Protein AF-A0A920BJP7-F1 (afdb_monomer_lite)

Radius of gyration: 12.81 Å; chains: 1; bounding box: 26×20×37 Å

Secondary structure (DSSP, 8-state):
-HHHHHHHHHHHHTT-----EEE--GGG---HHHHHHHHHHHHHHHHHTT----EEE------

Foldseek 3Di:
DVVLLVVLVVCLVVPPPADAAEDEPVVVDPDPVVVVVVLVVVCVSCVVSVHDDHYDYDYDPPD

Structure (mmCIF, N/CA/C/O backbone):
data_AF-A0A920BJP7-F1
#
_entry.id   AF-A0A920BJP7-F1
#
loop_
_atom_site.group_PDB
_atom_site.id
_atom_site.type_symbol
_atom_site.label_atom_id
_atom_site.label_alt_id
_atom_site.label_comp_id
_atom_site.label_asym_id
_atom_site.label_entity_id
_atom_site.label_seq_id
_atom_site.pdbx_PDB_ins_code
_atom_site.Cartn_x
_atom_site.Cartn_y
_atom_site.Cartn_z
_atom_site.occupancy
_atom_site.B_iso_or_equiv
_atom_site.auth_seq_id
_atom_site.auth_comp_id
_atom_site.auth_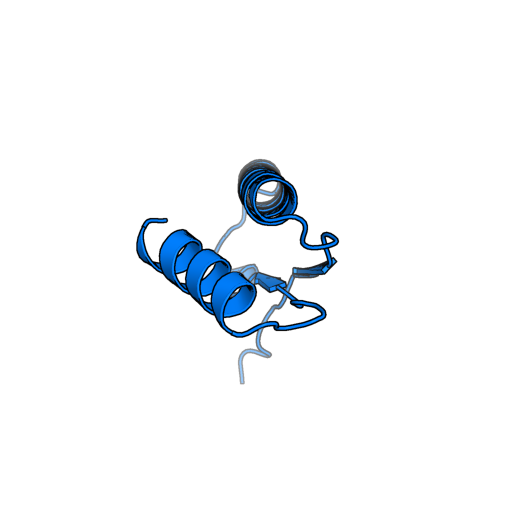asym_id
_atom_site.auth_atom_id
_atom_site.pdbx_PDB_model_num
ATOM 1 N N . MET A 1 1 ? 5.553 6.192 -1.981 1.00 83.38 1 MET A N 1
ATOM 2 C CA . MET A 1 1 ? 5.504 7.619 -2.410 1.00 83.38 1 MET A CA 1
ATOM 3 C C . MET A 1 1 ? 4.684 8.473 -1.435 1.00 83.38 1 MET A C 1
ATOM 5 O O . MET A 1 1 ? 3.790 7.914 -0.802 1.00 83.38 1 MET A O 1
ATOM 9 N N . PRO A 1 2 ? 4.929 9.799 -1.323 1.00 90.25 2 PRO A N 1
ATOM 10 C CA . PRO A 1 2 ? 4.233 10.678 -0.369 1.00 90.25 2 PRO A CA 1
ATOM 11 C C . PRO A 1 2 ? 2.704 10.688 -0.524 1.00 90.25 2 PRO A C 1
ATOM 13 O O . PRO A 1 2 ? 1.988 10.487 0.450 1.00 90.25 2 PRO A O 1
ATOM 16 N N . GLN A 1 3 ? 2.207 10.812 -1.759 1.00 94.94 3 GLN A N 1
ATOM 17 C CA . GLN A 1 3 ? 0.765 10.821 -2.049 1.00 94.94 3 GLN A CA 1
ATOM 18 C C . GLN A 1 3 ? 0.096 9.473 -1.751 1.00 94.94 3 GLN A C 1
ATOM 20 O O . GLN A 1 3 ? -1.017 9.430 -1.244 1.00 94.94 3 GLN A O 1
ATOM 25 N N . THR A 1 4 ? 0.767 8.351 -2.034 1.00 94.75 4 THR A N 1
ATOM 26 C CA . THR A 1 4 ? 0.237 7.011 -1.726 1.00 94.75 4 THR A CA 1
ATOM 27 C C . THR A 1 4 ? 0.001 6.850 -0.228 1.00 94.75 4 THR A C 1
ATOM 29 O O . THR A 1 4 ? -1.049 6.363 0.175 1.00 94.75 4 THR A O 1
ATOM 32 N N . ARG A 1 5 ? 0.947 7.316 0.594 1.00 94.62 5 ARG A N 1
ATOM 33 C CA . ARG A 1 5 ? 0.823 7.297 2.054 1.00 94.62 5 ARG A CA 1
ATOM 34 C C . ARG A 1 5 ? -0.331 8.174 2.533 1.00 94.62 5 ARG A C 1
ATOM 36 O O . ARG A 1 5 ? -1.123 7.730 3.354 1.00 94.62 5 ARG A O 1
ATOM 43 N N . GLU A 1 6 ? -0.456 9.382 1.990 1.00 96.31 6 GLU A N 1
ATOM 44 C CA . GLU A 1 6 ? -1.556 10.292 2.324 1.00 96.31 6 GLU A CA 1
ATOM 45 C C . GLU A 1 6 ? -2.926 9.685 1.988 1.00 96.31 6 GLU A C 1
ATOM 47 O O . GLU A 1 6 ? -3.825 9.702 2.825 1.00 96.31 6 GLU A O 1
ATOM 52 N N . HIS A 1 7 ? -3.083 9.060 0.818 1.00 95.56 7 HIS A N 1
ATOM 53 C CA . HIS A 1 7 ? -4.339 8.401 0.452 1.00 95.56 7 HIS A CA 1
ATOM 54 C C . HIS A 1 7 ? -4.692 7.231 1.380 1.00 95.56 7 HIS A C 1
ATOM 56 O O . HIS A 1 7 ? -5.854 7.098 1.763 1.00 95.56 7 HIS A O 1
ATOM 62 N N . VAL A 1 8 ? -3.715 6.401 1.764 1.00 95.44 8 VAL A N 1
ATOM 63 C CA . VAL A 1 8 ? -3.943 5.288 2.704 1.00 95.44 8 VAL A CA 1
ATOM 64 C C . VAL A 1 8 ? -4.310 5.822 4.094 1.00 95.44 8 VAL A C 1
ATOM 66 O O . VAL A 1 8 ? -5.267 5.342 4.704 1.00 95.44 8 VAL A O 1
ATOM 69 N N . LEU A 1 9 ? -3.629 6.872 4.562 1.00 95.25 9 LEU A N 1
ATOM 70 C CA . LEU A 1 9 ? -3.942 7.542 5.824 1.00 95.25 9 LEU A CA 1
ATOM 71 C C . LEU A 1 9 ? -5.370 8.110 5.828 1.00 95.25 9 LEU A C 1
ATOM 73 O O . LEU A 1 9 ? -6.127 7.869 6.769 1.00 95.25 9 LEU A O 1
ATOM 77 N N . LEU A 1 10 ? -5.762 8.831 4.775 1.00 96.81 10 LEU A N 1
ATOM 78 C CA . LEU A 1 10 ? -7.111 9.385 4.649 1.00 96.81 10 LEU A CA 1
ATOM 79 C C . LEU A 1 10 ? -8.166 8.276 4.580 1.00 96.81 10 LEU A C 1
ATOM 81 O O . LEU A 1 10 ? -9.188 8.367 5.257 1.00 96.81 10 LEU A O 1
ATOM 85 N N . ALA A 1 11 ? -7.908 7.199 3.830 1.00 96.38 11 ALA A N 1
ATOM 86 C CA . ALA A 1 11 ? -8.795 6.040 3.762 1.00 96.38 11 ALA A CA 1
ATOM 87 C C . ALA A 1 11 ? -9.014 5.406 5.145 1.00 96.38 11 ALA A C 1
ATOM 89 O O . ALA A 1 11 ? -10.136 5.020 5.480 1.00 96.38 11 ALA A O 1
ATOM 90 N N . ARG A 1 12 ? -7.972 5.354 5.983 1.00 94.12 12 ARG A N 1
ATOM 91 C CA . ARG A 1 12 ? -8.094 4.893 7.369 1.00 94.12 12 ARG A CA 1
ATOM 92 C C . ARG A 1 12 ? -8.937 5.850 8.212 1.00 94.12 12 ARG A C 1
ATOM 94 O O . ARG A 1 12 ? -9.833 5.397 8.919 1.00 94.12 12 ARG A O 1
ATOM 101 N N . GLN A 1 13 ? -8.691 7.157 8.108 1.00 95.88 13 GLN A N 1
ATOM 102 C CA . GLN A 1 13 ? -9.413 8.186 8.868 1.00 95.88 13 GLN A CA 1
ATOM 103 C C . GLN A 1 13 ? -10.907 8.250 8.529 1.00 95.88 13 GLN A C 1
ATOM 105 O O . GLN A 1 13 ? -11.724 8.487 9.416 1.00 95.88 13 GLN A O 1
ATOM 110 N N . VAL A 1 14 ? -11.276 8.008 7.270 1.00 97.25 14 VAL A N 1
ATOM 111 C CA . VAL A 1 14 ? -12.679 7.995 6.824 1.00 97.25 14 VAL A CA 1
ATOM 112 C C . VAL A 1 14 ? -13.358 6.624 6.966 1.00 97.25 14 VAL A C 1
ATOM 114 O O . VAL A 1 14 ? -14.512 6.469 6.575 1.00 97.25 14 VAL A O 1
ATOM 117 N N . GLY A 1 15 ? -12.669 5.628 7.536 1.00 94.88 15 GLY A N 1
ATOM 118 C CA . GLY A 1 15 ? -13.249 4.322 7.859 1.00 94.88 15 GLY A CA 1
ATOM 119 C C . GLY A 1 15 ? -13.449 3.387 6.663 1.00 94.88 15 GLY A C 1
ATOM 120 O O . GLY A 1 15 ? -14.363 2.562 6.680 1.00 94.88 15 GLY A O 1
ATOM 121 N N . VAL A 1 16 ? -12.616 3.490 5.622 1.00 96.00 16 VAL A N 1
ATOM 122 C CA . VAL A 1 16 ? -12.641 2.541 4.498 1.00 96.00 16 VAL A CA 1
ATOM 123 C C . VAL A 1 16 ? -12.356 1.127 5.024 1.00 96.00 16 VAL A C 1
ATOM 125 O O . VAL A 1 16 ? -11.372 0.934 5.735 1.00 96.00 16 VAL A O 1
ATOM 128 N N . PRO A 1 17 ? -13.179 0.114 4.690 1.00 92.25 17 PRO A N 1
ATOM 129 C CA . PRO A 1 17 ? -13.028 -1.218 5.271 1.00 92.25 17 PRO A CA 1
ATOM 130 C C . PRO A 1 17 ? -11.911 -2.044 4.622 1.00 92.25 17 PRO A C 1
ATOM 132 O O . PRO A 1 17 ? -11.321 -2.892 5.286 1.00 92.25 17 PRO A O 1
ATOM 135 N N . LYS A 1 18 ? -11.662 -1.861 3.317 1.00 93.56 18 LYS A N 1
ATOM 136 C CA . LYS A 1 18 ? -10.678 -2.619 2.524 1.00 93.56 18 LYS A CA 1
ATOM 137 C C . LYS A 1 18 ? -10.189 -1.781 1.343 1.00 93.56 18 LYS A C 1
ATOM 139 O O . LYS A 1 18 ? -10.970 -1.021 0.775 1.00 93.56 18 LYS A O 1
ATOM 144 N N . ILE A 1 19 ? -8.934 -1.979 0.945 1.00 93.56 19 ILE A N 1
ATOM 145 C CA . ILE A 1 19 ? -8.314 -1.351 -0.228 1.00 93.56 19 ILE A CA 1
ATOM 146 C C . ILE A 1 19 ? -7.841 -2.457 -1.173 1.00 93.56 19 ILE A C 1
ATOM 148 O O . ILE A 1 19 ? -7.294 -3.462 -0.729 1.00 93.56 19 ILE A O 1
ATOM 152 N N . ILE A 1 20 ? -8.057 -2.266 -2.475 1.00 93.44 20 ILE A N 1
ATOM 153 C CA . ILE A 1 20 ? -7.453 -3.086 -3.530 1.00 93.44 20 ILE A CA 1
ATOM 154 C C . ILE A 1 20 ? -6.417 -2.216 -4.232 1.00 93.44 20 ILE A C 1
ATOM 156 O O . ILE A 1 20 ? -6.730 -1.102 -4.652 1.00 93.44 20 ILE A O 1
ATOM 160 N N . VAL A 1 21 ? -5.201 -2.729 -4.381 1.00 94.62 21 VAL A N 1
ATOM 161 C CA . VAL A 1 21 ? -4.128 -2.058 -5.114 1.00 94.62 21 VAL A CA 1
ATOM 162 C C . VAL A 1 21 ? -4.000 -2.680 -6.495 1.00 94.62 21 VAL A C 1
ATOM 164 O O . VAL A 1 21 ? -3.831 -3.891 -6.624 1.00 94.62 21 VAL A O 1
ATOM 167 N N . ALA A 1 22 ? -4.030 -1.840 -7.526 1.00 93.94 22 ALA A N 1
ATOM 168 C CA . ALA A 1 22 ? -3.654 -2.213 -8.882 1.00 93.94 22 ALA A CA 1
ATOM 169 C C . ALA A 1 22 ? -2.279 -1.612 -9.207 1.00 93.94 22 ALA A C 1
ATOM 171 O O . ALA A 1 22 ? -2.157 -0.392 -9.337 1.00 93.94 22 ALA A O 1
ATOM 172 N N . LEU A 1 23 ? -1.248 -2.452 -9.335 1.00 93.06 23 LEU A N 1
ATOM 173 C CA . LEU A 1 23 ? 0.047 -2.010 -9.853 1.00 93.06 23 LEU A CA 1
ATOM 174 C C . LEU A 1 23 ? -0.079 -1.821 -11.359 1.00 93.06 23 LEU A C 1
ATOM 176 O O . LEU A 1 23 ? -0.310 -2.785 -12.081 1.00 93.06 23 LEU A O 1
ATOM 180 N N . ASN A 1 24 ? 0.010 -0.576 -11.812 1.00 91.00 24 ASN A N 1
ATOM 181 C CA . ASN A 1 24 ? -0.176 -0.204 -13.211 1.00 91.00 24 ASN A CA 1
ATOM 182 C C . ASN A 1 24 ? 1.166 -0.130 -13.957 1.00 91.00 24 ASN A C 1
ATOM 184 O O . ASN A 1 24 ? 2.211 0.010 -13.326 1.00 91.00 24 ASN A O 1
ATOM 188 N N . LYS A 1 25 ? 1.113 -0.124 -15.296 1.00 89.31 25 LYS A N 1
ATOM 189 C CA . LYS A 1 25 ? 2.275 -0.004 -16.197 1.00 89.31 25 LYS A CA 1
ATOM 190 C C . LYS A 1 25 ? 3.322 -1.104 -16.003 1.00 89.31 25 LYS A C 1
ATOM 192 O O . LYS A 1 25 ? 4.509 -0.874 -16.212 1.00 89.31 25 LYS A O 1
ATOM 197 N N . VAL A 1 26 ? 2.882 -2.291 -15.587 1.00 90.56 26 VAL A N 1
ATOM 198 C CA . VAL A 1 26 ? 3.758 -3.459 -15.410 1.00 90.56 26 VAL A CA 1
ATOM 199 C C . VAL A 1 26 ? 4.420 -3.851 -16.738 1.00 90.56 26 VAL A C 1
ATOM 201 O O . VAL A 1 26 ? 5.531 -4.348 -16.741 1.00 90.56 26 VAL A O 1
ATOM 204 N N . ASP A 1 27 ? 3.786 -3.539 -17.871 1.00 89.25 27 ASP A N 1
ATOM 205 C CA . ASP A 1 27 ? 4.324 -3.706 -19.226 1.00 89.25 27 ASP A CA 1
ATOM 206 C C . ASP A 1 27 ? 5.522 -2.802 -19.555 1.00 89.25 27 ASP A C 1
ATOM 208 O O . ASP A 1 27 ? 6.230 -3.065 -20.519 1.00 89.25 27 ASP A O 1
ATOM 212 N N . MET A 1 28 ? 5.744 -1.730 -18.790 1.00 90.50 28 MET A N 1
ATOM 213 C CA . MET A 1 28 ? 6.872 -0.814 -18.994 1.00 90.50 28 MET A CA 1
ATOM 214 C C . MET A 1 28 ? 8.094 -1.170 -18.138 1.00 90.50 28 MET A C 1
ATOM 216 O O . MET A 1 28 ? 9.090 -0.446 -18.172 1.00 90.50 28 MET A O 1
ATOM 220 N N . VAL A 1 29 ? 7.999 -2.225 -17.326 1.00 89.38 29 VAL A N 1
ATOM 221 C CA . VAL A 1 29 ? 9.049 -2.665 -16.409 1.00 89.38 29 VAL A CA 1
ATOM 222 C C . VAL A 1 29 ? 9.405 -4.107 -16.751 1.00 89.38 29 VAL A C 1
ATOM 224 O O . VAL A 1 29 ? 8.648 -5.022 -16.449 1.00 89.38 29 VAL A O 1
ATOM 227 N N . ASP A 1 30 ? 10.569 -4.294 -17.372 1.00 89.44 30 ASP A N 1
A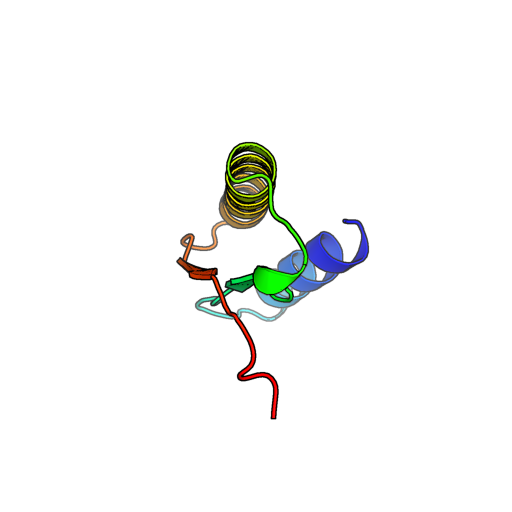TOM 228 C CA . ASP A 1 30 ? 11.059 -5.619 -17.779 1.00 89.44 30 ASP A CA 1
ATOM 229 C C . ASP A 1 30 ? 11.735 -6.392 -16.628 1.00 89.44 30 ASP A C 1
ATOM 231 O O . ASP A 1 30 ? 11.986 -7.591 -16.743 1.00 89.44 30 ASP A O 1
ATOM 235 N N . ASP A 1 31 ? 12.060 -5.703 -15.529 1.00 94.50 31 ASP A N 1
ATOM 236 C CA . ASP A 1 31 ? 12.741 -6.269 -14.364 1.00 94.50 31 ASP A CA 1
ATOM 237 C C . ASP A 1 31 ? 11.733 -6.738 -13.304 1.00 94.50 31 ASP A C 1
ATOM 239 O O . ASP A 1 31 ? 11.068 -5.940 -12.637 1.00 94.50 31 ASP A O 1
ATOM 243 N N . GLU A 1 32 ? 11.634 -8.056 -13.150 1.00 91.12 32 GLU A N 1
ATOM 244 C CA . GLU A 1 32 ? 10.747 -8.716 -12.193 1.00 91.12 32 GLU A CA 1
ATOM 245 C C . GLU A 1 32 ? 11.142 -8.435 -10.733 1.00 91.12 32 GLU A C 1
ATOM 247 O O . GLU A 1 32 ? 10.261 -8.244 -9.895 1.00 91.12 32 GLU A O 1
ATOM 252 N N . GLU A 1 33 ? 12.439 -8.319 -10.423 1.00 93.25 33 GLU A N 1
ATOM 253 C CA . GLU A 1 33 ? 12.902 -8.036 -9.056 1.00 93.25 33 GLU A CA 1
ATOM 254 C C . GLU A 1 33 ? 12.462 -6.634 -8.615 1.00 93.25 33 GLU A C 1
ATOM 256 O O . GLU A 1 33 ? 12.074 -6.414 -7.464 1.00 93.25 33 GLU A O 1
ATOM 261 N N . LEU A 1 34 ? 12.445 -5.679 -9.553 1.00 93.69 34 LEU A N 1
ATOM 262 C CA . LEU A 1 34 ? 11.943 -4.332 -9.296 1.00 93.69 34 LEU A CA 1
ATOM 263 C C . LEU A 1 34 ? 10.435 -4.331 -8.998 1.00 93.69 34 LEU A C 1
ATOM 265 O O . LEU A 1 34 ? 9.981 -3.592 -8.121 1.00 93.69 34 LEU A O 1
ATOM 269 N N . LEU A 1 35 ? 9.651 -5.153 -9.702 1.00 93.00 35 LEU A N 1
ATOM 270 C CA . LEU A 1 35 ? 8.213 -5.291 -9.452 1.00 93.00 35 LEU A CA 1
ATOM 271 C C . LEU A 1 35 ? 7.936 -5.905 -8.076 1.00 93.00 35 LEU A C 1
ATOM 273 O O . LEU A 1 35 ? 7.061 -5.418 -7.357 1.00 93.00 35 LEU A O 1
ATOM 277 N N . GLU A 1 36 ? 8.691 -6.934 -7.695 1.00 93.62 36 GLU A N 1
ATOM 278 C CA . GLU A 1 36 ? 8.599 -7.550 -6.370 1.00 93.62 36 GLU A CA 1
ATOM 279 C C . GLU A 1 36 ? 8.956 -6.560 -5.254 1.00 93.62 36 GLU A C 1
ATOM 281 O O . GLU A 1 36 ? 8.234 -6.478 -4.257 1.00 93.62 36 GLU A O 1
ATOM 286 N N . LEU A 1 37 ? 9.996 -5.742 -5.443 1.00 94.81 37 LEU A N 1
ATOM 287 C CA . LEU A 1 37 ? 10.374 -4.702 -4.484 1.00 94.81 37 LEU A CA 1
ATOM 288 C C . LEU A 1 37 ? 9.241 -3.689 -4.266 1.00 94.81 37 LEU A C 1
ATOM 290 O O . LEU A 1 37 ? 8.900 -3.364 -3.129 1.00 94.81 37 LEU A O 1
ATOM 294 N N . VAL A 1 38 ? 8.608 -3.226 -5.347 1.00 94.00 38 VAL A N 1
ATOM 295 C CA . VAL A 1 38 ? 7.469 -2.299 -5.260 1.00 94.00 38 VAL A CA 1
ATOM 296 C C . VAL A 1 38 ? 6.267 -2.960 -4.579 1.00 94.00 38 VAL A C 1
ATOM 298 O O . VAL A 1 38 ? 5.578 -2.314 -3.787 1.00 94.00 38 VAL A O 1
ATOM 301 N N . GLU A 1 39 ? 6.002 -4.242 -4.842 1.00 94.38 39 GLU A N 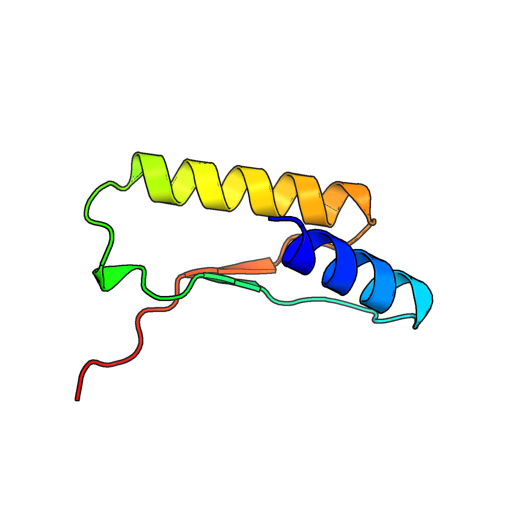1
ATOM 302 C CA . GLU A 1 39 ? 4.962 -4.981 -4.121 1.00 94.38 39 GLU A CA 1
ATOM 303 C C . GLU A 1 39 ? 5.237 -5.046 -2.620 1.00 94.38 39 GLU A C 1
ATOM 305 O O . GLU A 1 39 ? 4.311 -4.840 -1.833 1.00 94.38 39 GLU A O 1
ATOM 310 N N . MET A 1 40 ? 6.482 -5.308 -2.221 1.00 94.75 40 MET A N 1
ATOM 311 C CA . MET A 1 40 ? 6.880 -5.337 -0.815 1.00 94.75 40 MET A CA 1
ATOM 312 C C . MET A 1 40 ? 6.673 -3.977 -0.145 1.00 94.75 40 MET A C 1
ATOM 314 O O . MET A 1 40 ? 5.995 -3.916 0.880 1.00 94.75 40 MET A O 1
ATOM 318 N N . GLU A 1 41 ? 7.138 -2.884 -0.757 1.00 95.25 41 GLU A N 1
ATOM 319 C CA . GLU A 1 41 ? 6.939 -1.5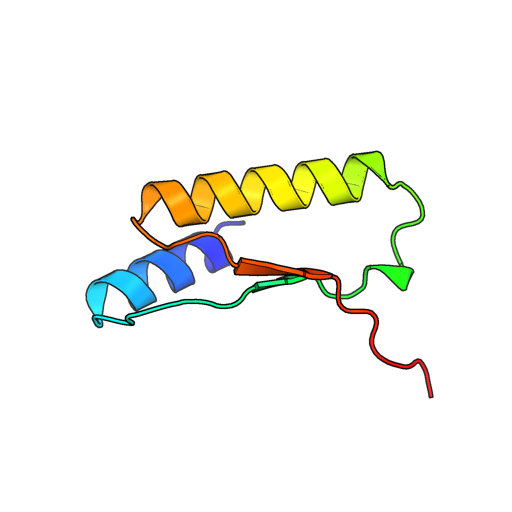29 -0.220 1.00 95.25 41 GLU A CA 1
ATOM 320 C C . GLU A 1 41 ? 5.452 -1.186 -0.034 1.00 95.25 41 GLU A C 1
ATOM 322 O O . GLU A 1 41 ? 5.058 -0.538 0.939 1.00 95.25 41 GLU A O 1
ATOM 327 N N . VAL A 1 42 ? 4.596 -1.617 -0.967 1.00 94.88 42 VAL A N 1
ATOM 328 C CA . VAL A 1 42 ? 3.151 -1.392 -0.862 1.00 94.88 42 VAL A CA 1
ATOM 329 C C . VAL A 1 42 ? 2.524 -2.246 0.239 1.00 94.88 42 VAL A C 1
ATOM 331 O O . VAL A 1 42 ? 1.630 -1.756 0.929 1.00 94.88 42 VAL A O 1
ATOM 334 N N . ARG A 1 43 ? 2.964 -3.496 0.428 1.00 95.19 43 ARG A N 1
ATOM 335 C CA . ARG A 1 43 ? 2.484 -4.338 1.538 1.00 95.19 43 ARG A CA 1
ATOM 336 C C . ARG A 1 43 ? 2.829 -3.715 2.878 1.00 95.19 43 ARG A C 1
ATOM 338 O O . ARG A 1 43 ? 1.927 -3.527 3.683 1.00 95.19 43 ARG A O 1
ATOM 345 N N . GLU A 1 44 ? 4.084 -3.316 3.064 1.00 95.12 44 GLU A N 1
ATOM 346 C CA . GLU A 1 44 ? 4.538 -2.660 4.292 1.00 95.12 44 GLU A CA 1
ATOM 347 C C . GLU A 1 44 ? 3.734 -1.386 4.579 1.00 95.12 44 GLU A C 1
ATOM 349 O O . GLU A 1 44 ? 3.314 -1.157 5.712 1.00 95.12 44 GLU A O 1
ATOM 354 N N . LEU A 1 45 ? 3.440 -0.590 3.544 1.00 95.00 45 LEU A N 1
ATOM 355 C CA . LEU A 1 45 ? 2.599 0.597 3.681 1.00 95.00 45 LEU A CA 1
ATOM 356 C C . LEU A 1 45 ? 1.160 0.264 4.102 1.00 95.00 45 LEU A C 1
ATOM 358 O O . LEU A 1 45 ? 0.581 0.991 4.903 1.00 95.00 45 LEU A O 1
ATOM 362 N N . LEU A 1 46 ? 0.543 -0.775 3.535 1.00 95.12 46 LEU A N 1
ATOM 363 C CA . LEU A 1 46 ? -0.820 -1.169 3.908 1.00 95.12 46 LEU A CA 1
ATOM 364 C C . LEU A 1 46 ? -0.867 -1.754 5.323 1.00 95.12 46 LEU A C 1
ATOM 366 O O . LEU A 1 46 ? -1.780 -1.415 6.080 1.00 95.12 46 LEU A O 1
ATOM 370 N N . ASP A 1 47 ? 0.130 -2.561 5.685 1.00 94.12 47 ASP A N 1
ATOM 3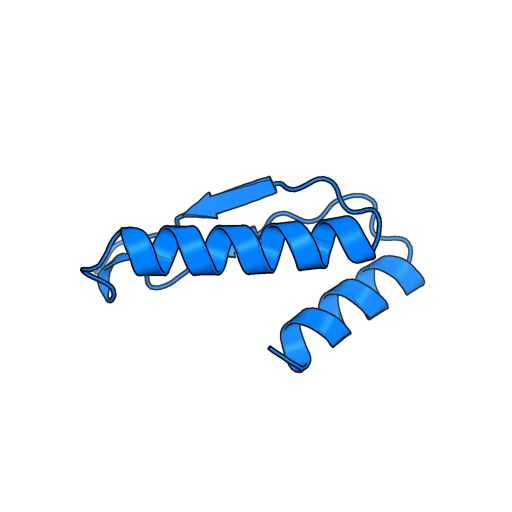71 C CA . ASP A 1 47 ? 0.265 -3.164 7.010 1.00 94.12 47 ASP A CA 1
ATOM 372 C C . ASP A 1 47 ? 0.455 -2.089 8.098 1.00 94.12 47 ASP A C 1
ATOM 374 O O . ASP A 1 47 ? -0.153 -2.190 9.162 1.00 94.12 47 ASP A O 1
ATOM 378 N N . GLU A 1 48 ? 1.198 -1.007 7.817 1.00 94.44 48 GLU A N 1
ATOM 379 C CA . GLU A 1 48 ? 1.361 0.150 8.720 1.00 94.44 48 GLU A CA 1
ATOM 380 C C . GLU A 1 48 ? 0.019 0.790 9.130 1.00 94.44 48 GLU A C 1
ATOM 382 O O . GLU A 1 48 ? -0.104 1.330 10.231 1.00 94.44 48 GLU A O 1
ATOM 387 N N . TYR A 1 49 ? -1.000 0.723 8.266 1.00 94.56 49 TYR A N 1
ATOM 388 C CA . TYR A 1 49 ? -2.316 1.333 8.492 1.00 94.56 49 TYR A CA 1
ATOM 389 C C . TYR A 1 49 ? -3.448 0.310 8.701 1.00 94.56 49 TYR A C 1
ATOM 391 O O . TYR A 1 49 ? -4.623 0.657 8.548 1.00 94.56 49 TYR A O 1
ATOM 399 N N . ASP A 1 50 ? -3.113 -0.927 9.084 1.00 92.81 50 ASP A N 1
ATOM 400 C CA . ASP A 1 50 ? -4.043 -2.039 9.343 1.00 92.81 50 ASP A CA 1
ATOM 401 C C . ASP A 1 50 ? -4.913 -2.451 8.137 1.00 92.81 50 ASP A C 1
ATOM 403 O O . ASP A 1 50 ? -6.041 -2.937 8.303 1.00 92.81 50 ASP A O 1
ATOM 407 N N . PHE A 1 51 ? -4.431 -2.255 6.910 1.00 94.19 51 PHE A N 1
ATOM 408 C CA . PHE A 1 51 ? -5.145 -2.705 5.719 1.00 94.19 51 PHE A CA 1
ATOM 409 C C . PHE A 1 51 ? -4.669 -4.091 5.276 1.00 94.19 51 PHE A C 1
ATOM 411 O O . PHE A 1 51 ? -3.475 -4.296 5.086 1.00 94.19 51 PHE A O 1
ATOM 418 N N . PRO A 1 52 ? -5.584 -5.047 5.019 1.00 89.69 52 PRO A N 1
ATOM 419 C CA . PRO A 1 52 ? -5.195 -6.342 4.477 1.00 89.69 52 PRO A CA 1
ATOM 420 C C . PRO A 1 52 ? -4.632 -6.171 3.062 1.00 89.69 52 PRO A C 1
ATOM 422 O O . PRO A 1 52 ? -5.312 -5.640 2.179 1.00 89.69 52 PRO A O 1
ATOM 425 N N . ALA A 1 53 ? -3.412 -6.655 2.832 1.00 84.19 53 ALA A N 1
ATOM 426 C CA . ALA A 1 53 ? -2.753 -6.554 1.538 1.00 84.19 53 ALA A CA 1
ATOM 427 C C . ALA A 1 53 ? -3.514 -7.316 0.433 1.00 84.19 53 ALA A C 1
ATOM 429 O O . ALA A 1 53 ? -3.555 -8.547 0.406 1.00 84.19 53 ALA A O 1
ATOM 430 N N . MET A 1 54 ? -4.096 -6.574 -0.514 1.00 86.88 54 MET A N 1
ATOM 431 C CA . MET A 1 54 ? -4.722 -7.105 -1.730 1.00 86.88 54 MET A CA 1
ATOM 432 C C . MET A 1 54 ? -4.143 -6.391 -2.951 1.00 86.88 54 MET A C 1
ATOM 434 O O . MET A 1 54 ? -4.682 -5.382 -3.408 1.00 86.88 54 MET A O 1
ATOM 438 N N . ILE A 1 55 ? -3.025 -6.909 -3.460 1.00 90.00 55 ILE A N 1
ATOM 439 C CA . ILE A 1 55 ? -2.297 -6.331 -4.592 1.00 90.00 55 ILE A CA 1
ATOM 440 C C . ILE A 1 55 ? -2.537 -7.179 -5.837 1.00 90.00 55 ILE A C 1
ATOM 442 O O . ILE A 1 55 ? -2.465 -8.407 -5.794 1.00 90.00 55 ILE A O 1
ATOM 446 N N . ARG A 1 56 ? -2.829 -6.515 -6.954 1.00 89.25 56 ARG A N 1
ATOM 447 C CA . ARG A 1 56 ? -2.959 -7.140 -8.264 1.00 89.25 56 ARG A CA 1
ATOM 448 C C . ARG A 1 56 ? -2.121 -6.382 -9.281 1.00 89.25 56 ARG A C 1
ATOM 450 O O . ARG A 1 56 ? -2.263 -5.171 -9.433 1.00 89.25 56 ARG A O 1
ATOM 457 N N . ARG A 1 57 ? -1.278 -7.109 -10.007 1.00 87.56 57 ARG A N 1
ATOM 458 C CA . ARG A 1 57 ? -0.577 -6.577 -11.175 1.00 87.56 57 ARG A CA 1
ATOM 459 C C . ARG A 1 57 ? -1.576 -6.335 -12.300 1.00 87.56 57 ARG A C 1
ATOM 461 O O . ARG A 1 57 ? -2.435 -7.179 -12.564 1.00 87.56 57 ARG A O 1
ATOM 468 N N . TYR A 1 58 ? -1.488 -5.169 -12.922 1.00 84.69 58 TYR A N 1
ATOM 469 C CA . TYR A 1 58 ? -2.379 -4.738 -13.984 1.00 84.69 58 TYR A CA 1
ATOM 470 C C . TYR A 1 58 ? -1.564 -4.269 -15.187 1.00 84.69 58 TYR A C 1
ATOM 472 O O . TYR A 1 58 ? -0.805 -3.302 -15.118 1.00 84.69 58 TYR A O 1
ATOM 480 N N . THR A 1 59 ? -1.776 -4.944 -16.308 1.00 75.38 59 THR A N 1
ATOM 481 C CA . THR A 1 59 ? -1.375 -4.496 -17.636 1.00 75.38 59 THR A CA 1
ATOM 482 C C . THR A 1 59 ? -2.630 -3.988 -18.343 1.00 75.38 59 THR A C 1
ATOM 484 O O . THR A 1 59 ? -3.529 -4.784 -18.636 1.00 75.38 59 THR A O 1
ATOM 487 N N . PRO A 1 60 ? -2.766 -2.671 -18.588 1.00 67.81 60 PRO A N 1
ATOM 488 C CA . PRO A 1 60 ? -3.810 -2.200 -19.481 1.00 67.81 60 PRO A CA 1
ATOM 489 C C . PRO A 1 60 ? -3.600 -2.874 -20.837 1.00 67.81 60 PRO A C 1
ATOM 491 O O . PRO A 1 60 ? -2.479 -2.889 -21.341 1.00 67.81 60 PRO A O 1
ATOM 494 N N . PHE A 1 61 ? -4.659 -3.434 -21.426 1.00 63.19 61 PHE A N 1
ATOM 495 C CA . PHE A 1 61 ? -4.622 -3.833 -22.832 1.00 63.19 61 PHE A CA 1
ATOM 496 C C . PHE A 1 61 ? -4.163 -2.616 -23.644 1.00 63.19 61 PHE A C 1
ATOM 498 O O . PHE A 1 61 ? -4.879 -1.615 -23.710 1.00 63.19 61 PHE A O 1
ATOM 505 N N . GLN A 1 62 ? -2.956 -2.682 -24.208 1.00 56.91 62 GLN A N 1
ATOM 506 C CA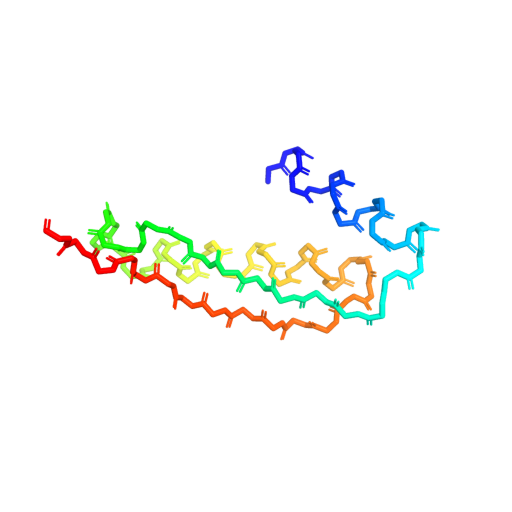 . GLN A 1 62 ? -2.540 -1.762 -25.255 1.00 56.91 62 GLN A CA 1
ATOM 507 C C . GLN A 1 62 ? -3.488 -2.024 -26.437 1.00 56.91 62 GLN A C 1
ATOM 509 O O . GLN A 1 62 ? -3.493 -3.124 -26.991 1.00 56.91 62 GLN A O 1
ATOM 514 N N . LEU A 1 63 ? -4.381 -1.068 -26.710 1.00 50.25 63 LEU A N 1
ATOM 515 C CA . LEU A 1 63 ? -5.174 -1.014 -27.942 1.00 50.25 63 LEU A CA 1
ATOM 516 C C . LEU A 1 63 ? -4.266 -0.700 -29.131 1.00 50.25 63 LEU A C 1
ATOM 518 O O . LEU A 1 63 ? -3.358 0.144 -28.951 1.00 50.25 63 LEU A O 1
#

Sequence (63 aa):
MPQTREHVLLARQVGVPKIIVALNKVDMVDDEELLELVEMEVRELLDEYDFPAMIRRYTPFQL

pLDDT: mean 90.46, std 9.03, range [50.25, 97.25]